Protein AF-A0A7J7NE33-F1 (afdb_monomer_lite)

Sequence (166 aa):
MFFYTMDWRGDDDSESLAGERRVERFFDLLFFDDFVDKEQNSEKLRIEARLGLLQFVVSKYDGSLPKLTSNPYSWTKVANILFIDSPVGAGFSYSETAEGNISGERQTCWQTYEFLKKWLIGHPEFLPNPIYVGGVSYGGFTVPLVVQHISDANKAGIEPFVNLKV

Structure (mmCIF, N/CA/C/O backbone):
data_AF-A0A7J7NE33-F1
#
_entry.id   AF-A0A7J7NE33-F1
#
loop_
_atom_site.group_PDB
_atom_site.id
_atom_site.type_symbol
_atom_site.label_atom_id
_atom_site.label_alt_id
_atom_site.label_comp_id
_atom_site.label_asym_id
_atom_site.label_entity_id
_atom_site.label_seq_id
_atom_site.pdbx_PDB_ins_code
_atom_site.Cartn_x
_atom_site.Cartn_y
_atom_site.Cartn_z
_atom_site.occupancy
_atom_site.B_iso_or_equiv
_atom_site.auth_seq_id
_atom_site.auth_comp_id
_atom_site.auth_asym_id
_atom_site.auth_atom_id
_atom_site.pdbx_PDB_model_num
ATOM 1 N N . MET A 1 1 ? -7.932 -1.851 -11.571 1.00 32.66 1 MET A N 1
ATOM 2 C CA . MET A 1 1 ? -6.470 -1.866 -11.366 1.00 32.66 1 MET A CA 1
ATOM 3 C C . MET A 1 1 ? -6.082 -0.430 -11.189 1.00 32.66 1 MET A C 1
ATOM 5 O O . MET A 1 1 ? -6.313 0.332 -12.119 1.00 32.66 1 MET A O 1
ATOM 9 N N . PHE A 1 2 ? -5.596 -0.086 -10.007 1.00 42.59 2 PHE A N 1
ATOM 10 C CA . PHE A 1 2 ? -5.204 1.275 -9.703 1.00 42.59 2 PHE A CA 1
ATOM 11 C C . PHE A 1 2 ? -3.699 1.307 -9.470 1.00 42.59 2 PHE A C 1
ATOM 13 O O . PHE A 1 2 ? -3.178 0.497 -8.701 1.00 42.59 2 PHE A O 1
ATOM 20 N N . PHE A 1 3 ? -3.020 2.200 -10.179 1.00 37.84 3 PHE A N 1
ATOM 21 C CA . PHE A 1 3 ? -1.617 2.513 -9.948 1.00 37.84 3 PHE A CA 1
ATOM 22 C C . PHE A 1 3 ? -1.589 3.871 -9.272 1.00 37.84 3 PHE A C 1
ATOM 24 O O . PHE A 1 3 ? -2.140 4.822 -9.827 1.00 37.84 3 PHE A O 1
ATOM 31 N N . TYR A 1 4 ? -0.987 3.940 -8.091 1.00 47.75 4 TYR A N 1
ATOM 32 C CA . TYR A 1 4 ? -0.793 5.200 -7.394 1.00 47.75 4 TYR A CA 1
ATOM 33 C C . TYR A 1 4 ? 0.694 5.464 -7.258 1.00 47.75 4 TYR A C 1
ATOM 35 O O . TYR A 1 4 ? 1.471 4.586 -6.892 1.00 47.75 4 TYR A O 1
ATOM 43 N N . THR A 1 5 ? 1.062 6.695 -7.576 1.00 39.69 5 THR A N 1
ATOM 44 C CA . THR A 1 5 ? 2.392 7.249 -7.354 1.00 39.69 5 THR A CA 1
ATOM 45 C C . THR A 1 5 ? 2.339 8.029 -6.049 1.00 39.69 5 THR A C 1
ATOM 47 O O . THR A 1 5 ? 1.485 8.909 -5.919 1.00 39.69 5 THR A O 1
ATOM 50 N N . MET A 1 6 ? 3.204 7.727 -5.082 1.00 50.97 6 MET A N 1
ATOM 51 C CA . MET A 1 6 ? 3.258 8.511 -3.847 1.00 50.97 6 MET A CA 1
ATOM 52 C C . MET A 1 6 ? 4.097 9.779 -4.064 1.00 50.97 6 MET A C 1
ATOM 54 O O . MET A 1 6 ? 5.281 9.680 -4.395 1.00 50.97 6 MET A O 1
ATOM 58 N N . ASP A 1 7 ? 3.477 10.945 -3.860 1.00 46.66 7 ASP A N 1
ATOM 59 C CA . ASP A 1 7 ? 4.155 12.199 -3.505 1.00 46.66 7 ASP A CA 1
ATOM 60 C C . ASP A 1 7 ? 4.189 12.262 -1.968 1.00 46.66 7 ASP A C 1
ATOM 62 O O . ASP A 1 7 ? 3.202 11.915 -1.324 1.00 46.66 7 ASP A O 1
ATOM 66 N N . TRP A 1 8 ? 5.338 12.595 -1.381 1.00 48.34 8 TRP A N 1
ATOM 67 C CA . TRP A 1 8 ? 5.569 12.585 0.072 1.00 48.34 8 TRP A CA 1
ATOM 68 C C . TRP A 1 8 ? 5.798 14.001 0.600 1.00 48.34 8 TRP A C 1
ATOM 70 O O . TRP A 1 8 ? 6.795 14.281 1.277 1.00 48.34 8 TRP A O 1
ATOM 80 N N . ARG A 1 9 ? 4.901 14.928 0.266 1.00 43.53 9 ARG A N 1
ATOM 81 C CA . ARG A 1 9 ? 4.908 16.276 0.825 1.00 43.53 9 ARG A CA 1
ATOM 82 C C . ARG A 1 9 ? 4.234 16.239 2.190 1.00 43.53 9 ARG A C 1
ATOM 84 O O . ARG A 1 9 ? 3.179 15.655 2.397 1.00 43.53 9 ARG A O 1
ATOM 91 N N . GLY A 1 10 ? 4.869 16.893 3.157 1.00 37.66 10 GLY A N 1
ATOM 92 C CA . GLY A 1 10 ? 4.442 16.875 4.554 1.00 37.66 10 GLY A CA 1
ATOM 93 C C . GLY A 1 10 ? 3.001 17.321 4.816 1.00 37.66 10 GLY A C 1
ATOM 94 O O . GLY A 1 10 ? 2.513 16.986 5.883 1.00 37.66 10 GLY A O 1
ATOM 95 N N . ASP A 1 11 ? 2.318 18.000 3.885 1.00 35.91 11 ASP A N 1
ATOM 96 C CA . ASP A 1 11 ? 0.952 18.506 4.098 1.00 35.91 11 ASP A CA 1
ATOM 97 C C . ASP A 1 11 ? 0.063 18.615 2.831 1.00 35.91 11 ASP A C 1
ATOM 99 O O . ASP A 1 11 ? -1.097 18.985 2.966 1.00 35.91 11 ASP A O 1
ATOM 103 N N . ASP A 1 12 ? 0.526 18.271 1.619 1.00 40.78 12 ASP A N 1
ATOM 104 C CA . ASP A 1 12 ? -0.279 18.378 0.380 1.00 40.78 12 ASP A CA 1
ATOM 105 C C . ASP A 1 12 ? 0.233 17.393 -0.694 1.00 40.78 12 ASP A C 1
ATOM 107 O O . ASP A 1 12 ? 1.202 17.688 -1.395 1.00 40.78 12 ASP A O 1
ATOM 111 N N . ASP A 1 13 ? -0.411 16.227 -0.836 1.00 48.69 13 ASP A N 1
ATOM 112 C CA . ASP A 1 13 ? -0.013 15.178 -1.791 1.00 48.69 13 ASP A CA 1
ATOM 113 C C . ASP A 1 13 ? -1.006 15.113 -2.958 1.00 48.69 13 ASP A C 1
ATOM 115 O O . ASP A 1 13 ? -2.142 14.657 -2.817 1.00 48.69 13 ASP A O 1
ATOM 119 N N . SER A 1 14 ? -0.594 15.582 -4.136 1.00 39.25 14 SER A N 1
ATOM 120 C CA . SER A 1 14 ? -1.409 15.480 -5.347 1.00 39.25 14 SER A CA 1
ATOM 121 C C . SER A 1 14 ? -1.424 14.040 -5.869 1.00 39.25 14 SER A C 1
ATOM 123 O O . SER A 1 14 ? -0.423 13.559 -6.398 1.00 39.25 14 SER A O 1
ATOM 125 N N . GLU A 1 15 ? -2.566 13.360 -5.764 1.00 47.50 15 GLU A N 1
ATOM 126 C CA . GLU A 1 15 ? -2.788 12.042 -6.365 1.00 47.50 15 GLU A CA 1
ATOM 127 C C . GLU A 1 15 ? -2.862 12.150 -7.899 1.00 47.50 15 GLU A C 1
ATOM 129 O O . GLU A 1 15 ? -3.662 12.916 -8.445 1.00 47.50 15 GLU A O 1
ATOM 134 N N . SER A 1 16 ? -2.059 11.364 -8.624 1.00 38.81 16 SER A N 1
ATOM 135 C CA . SER A 1 16 ? -2.216 11.213 -10.076 1.00 38.81 16 SER A CA 1
ATOM 136 C C . SER A 1 16 ? -2.976 9.917 -10.387 1.00 38.81 16 SER A C 1
ATOM 138 O O . SER A 1 16 ? -2.502 8.812 -10.136 1.00 38.81 16 SER A O 1
ATOM 140 N N . LEU A 1 17 ? -4.212 10.053 -10.884 1.00 38.69 17 LEU A N 1
ATOM 141 C CA . LEU A 1 17 ? -5.112 8.929 -11.161 1.00 38.69 17 LEU A CA 1
ATOM 142 C C . LEU A 1 17 ? -4.905 8.381 -12.578 1.00 38.69 17 LEU A C 1
ATOM 144 O O . LEU A 1 17 ? -5.164 9.066 -13.570 1.00 38.69 17 LEU A O 1
ATOM 148 N N . ALA A 1 18 ? -4.560 7.099 -12.687 1.00 36.88 18 ALA A N 1
ATOM 149 C CA . ALA A 1 18 ? -4.700 6.341 -13.926 1.00 36.88 18 ALA A CA 1
ATOM 150 C C . ALA A 1 18 ? -6.015 5.535 -13.915 1.00 36.88 18 ALA A C 1
ATOM 152 O O . ALA A 1 18 ? -6.052 4.403 -13.448 1.00 36.88 18 ALA A O 1
ATOM 153 N N . GLY A 1 19 ? -7.088 6.130 -14.454 1.00 37.78 19 GLY A N 1
ATOM 154 C CA . GLY A 1 19 ? -8.303 5.465 -14.960 1.00 37.78 19 GLY A CA 1
ATOM 155 C C . GLY A 1 19 ? -9.023 4.469 -14.035 1.00 37.78 19 GLY A C 1
ATOM 156 O O . GLY A 1 19 ? -8.736 3.272 -14.036 1.00 37.78 19 GLY A O 1
ATOM 157 N N . GLU A 1 20 ? -10.072 4.933 -13.361 1.00 42.75 20 GLU A N 1
ATOM 158 C CA . GLU A 1 20 ? -10.945 4.122 -12.510 1.00 42.75 20 GLU A CA 1
ATOM 159 C C . GLU A 1 20 ? -11.916 3.242 -13.323 1.00 42.75 20 GLU A C 1
ATOM 161 O O . GLU A 1 20 ? -12.624 3.703 -14.221 1.00 42.75 20 GLU A O 1
ATOM 166 N N . ARG A 1 21 ? -11.973 1.941 -13.008 1.00 40.91 21 ARG A N 1
ATOM 167 C CA . ARG A 1 21 ? -13.041 1.043 -13.471 1.00 40.91 21 ARG A CA 1
ATOM 168 C C . ARG A 1 21 ? -13.532 0.180 -12.319 1.00 40.91 21 ARG A C 1
ATOM 170 O O . ARG A 1 21 ? -12.797 -0.671 -11.825 1.00 40.91 21 ARG A O 1
ATOM 177 N N . ARG A 1 22 ? -14.797 0.393 -11.954 1.00 41.44 22 ARG A N 1
ATOM 178 C CA . ARG A 1 22 ? -15.550 -0.375 -10.961 1.00 41.44 22 ARG A CA 1
ATOM 179 C C . ARG A 1 22 ? -15.722 -1.822 -11.428 1.00 41.44 22 ARG A C 1
ATOM 181 O O . ARG A 1 22 ? -16.284 -2.064 -12.495 1.00 41.44 22 ARG A O 1
ATOM 188 N N . VAL A 1 23 ? -15.300 -2.773 -10.602 1.00 43.34 23 VAL A N 1
ATOM 189 C CA . VAL A 1 23 ? -15.762 -4.164 -10.672 1.00 43.34 23 VAL A CA 1
ATOM 190 C C . VAL A 1 23 ? -16.703 -4.350 -9.488 1.00 43.34 23 VAL A C 1
ATOM 192 O O . VAL A 1 23 ? -16.333 -4.090 -8.345 1.00 43.34 23 VAL A O 1
ATOM 195 N N . GLU A 1 24 ? -17.965 -4.686 -9.751 1.00 38.75 24 GLU A N 1
ATOM 196 C CA . GLU A 1 24 ? -18.955 -4.803 -8.684 1.00 38.75 24 GLU A CA 1
ATOM 197 C C . GLU A 1 24 ? -18.630 -6.000 -7.784 1.00 38.75 24 GLU A C 1
ATOM 199 O O . GLU A 1 24 ? -18.781 -7.149 -8.183 1.00 38.75 24 GLU A O 1
ATOM 204 N N . ARG A 1 25 ? -18.211 -5.665 -6.556 1.00 48.41 25 ARG A N 1
ATOM 205 C CA . ARG A 1 25 ? -18.055 -6.519 -5.373 1.00 48.41 25 ARG A CA 1
ATOM 206 C C . ARG A 1 25 ? -17.141 -7.721 -5.544 1.00 48.41 25 ARG A C 1
ATOM 208 O O . ARG A 1 25 ? -17.643 -8.772 -5.894 1.00 48.41 25 ARG A O 1
ATOM 215 N N . PHE A 1 26 ? -15.894 -7.589 -5.098 1.00 54.94 26 PHE A N 1
ATOM 216 C CA . PHE A 1 26 ? -15.186 -8.528 -4.214 1.00 54.94 26 PHE A CA 1
ATOM 217 C C . PHE A 1 26 ? -14.007 -7.758 -3.568 1.00 54.94 26 PHE A C 1
ATOM 219 O O . PHE A 1 26 ? -13.603 -6.734 -4.107 1.00 54.94 26 PHE A O 1
ATOM 226 N N . PHE A 1 27 ? -13.562 -8.209 -2.391 1.00 48.72 27 PHE A N 1
ATOM 227 C CA . PHE A 1 27 ? -12.517 -7.672 -1.493 1.00 48.72 27 PHE A CA 1
ATOM 228 C C . PHE A 1 27 ? -11.355 -6.873 -2.119 1.00 48.72 27 PHE A C 1
ATOM 230 O O . PHE A 1 27 ? -10.981 -7.085 -3.272 1.00 48.72 27 PHE A O 1
ATOM 237 N N . ASP A 1 28 ? -10.721 -6.014 -1.317 1.00 72.00 28 ASP A N 1
ATOM 238 C CA . ASP A 1 28 ? -9.592 -5.196 -1.761 1.00 72.00 28 ASP A CA 1
ATOM 239 C C . ASP A 1 28 ? -8.260 -5.828 -1.334 1.00 72.00 28 ASP A C 1
ATOM 241 O O . ASP A 1 28 ? -8.107 -6.289 -0.200 1.00 72.00 28 ASP A O 1
ATOM 245 N N . LEU A 1 29 ? -7.292 -5.868 -2.251 1.00 64.94 29 LEU A N 1
ATOM 246 C CA . LEU A 1 29 ? -5.941 -6.365 -2.005 1.00 64.94 29 LEU A CA 1
ATOM 247 C C . LEU A 1 29 ? -4.925 -5.232 -2.159 1.00 64.94 29 LEU A C 1
ATOM 249 O O . LEU A 1 29 ? -4.787 -4.651 -3.237 1.00 64.94 29 LEU A O 1
ATOM 253 N N . LEU A 1 30 ? -4.177 -4.975 -1.090 1.00 65.00 30 LEU A N 1
ATOM 254 C CA . LEU A 1 30 ? -2.977 -4.152 -1.102 1.00 65.00 30 LEU A CA 1
ATOM 255 C C . LEU A 1 30 ? -1.786 -5.022 -1.499 1.00 65.00 30 LEU A C 1
ATOM 257 O O . LEU A 1 30 ? -1.545 -6.035 -0.839 1.00 65.00 30 LEU A O 1
ATOM 261 N N . PHE A 1 31 ? -1.061 -4.657 -2.557 1.00 65.44 31 PHE A N 1
ATOM 262 C CA . PHE A 1 31 ? 0.083 -5.437 -3.028 1.00 65.44 31 PHE A CA 1
ATOM 263 C C . PHE A 1 31 ? 1.367 -4.608 -3.079 1.00 65.44 31 PHE A C 1
ATOM 265 O O . PHE A 1 31 ? 1.394 -3.540 -3.694 1.00 65.44 31 PHE A O 1
ATOM 272 N N . PHE A 1 32 ? 2.425 -5.149 -2.470 1.00 63.78 32 PHE A N 1
ATOM 273 C CA . PHE A 1 32 ? 3.783 -4.606 -2.513 1.00 63.78 32 PHE A CA 1
ATOM 274 C C . PHE A 1 32 ? 4.654 -5.403 -3.472 1.00 63.78 32 PHE A C 1
ATOM 276 O O . PHE A 1 32 ? 4.798 -6.620 -3.311 1.00 63.78 32 PHE A O 1
ATOM 283 N N . ASP A 1 33 ? 5.278 -4.700 -4.411 1.00 56.47 33 ASP A N 1
ATOM 284 C CA . ASP A 1 33 ? 6.445 -5.201 -5.121 1.00 56.47 33 ASP A CA 1
ATOM 285 C C . ASP A 1 33 ? 7.571 -4.187 -4.960 1.00 56.47 33 ASP A C 1
ATOM 287 O O . ASP A 1 33 ? 7.422 -3.021 -5.316 1.00 56.47 33 ASP A O 1
ATOM 291 N N . ASP A 1 34 ? 8.680 -4.632 -4.381 1.00 52.34 34 ASP A N 1
ATOM 292 C CA . ASP A 1 34 ? 9.883 -3.821 -4.284 1.00 52.34 34 ASP A CA 1
ATOM 293 C C . ASP A 1 34 ? 10.781 -4.261 -5.444 1.00 52.34 34 ASP A C 1
ATOM 295 O O . ASP A 1 34 ? 11.267 -5.401 -5.483 1.00 52.34 34 ASP A O 1
ATOM 299 N N . PHE A 1 35 ? 10.942 -3.383 -6.438 1.00 42.78 35 PHE A N 1
ATOM 300 C CA . PHE A 1 35 ? 11.740 -3.639 -7.638 1.00 42.78 35 PHE A CA 1
ATOM 301 C C . PHE A 1 35 ? 13.233 -3.642 -7.283 1.00 42.78 35 PHE A C 1
ATOM 303 O O . PHE A 1 35 ? 13.991 -2.724 -7.586 1.00 42.78 35 PHE A O 1
ATOM 310 N N . VAL A 1 36 ? 13.695 -4.725 -6.672 1.00 39.53 36 VAL A N 1
ATOM 311 C CA . VAL A 1 36 ? 15.105 -5.098 -6.689 1.00 39.53 36 VAL A CA 1
ATOM 312 C C . VAL A 1 36 ? 15.173 -6.525 -7.183 1.00 39.53 36 VAL A C 1
ATOM 314 O O . VAL A 1 36 ? 15.094 -7.469 -6.399 1.00 39.53 36 VAL A O 1
ATOM 317 N N . ASP A 1 37 ? 15.319 -6.692 -8.500 1.00 39.56 37 ASP A N 1
ATOM 318 C CA . ASP A 1 37 ? 15.666 -7.998 -9.041 1.00 39.56 37 ASP A CA 1
ATOM 319 C C . ASP A 1 37 ? 16.918 -7.971 -9.915 1.00 39.56 37 ASP A C 1
ATOM 321 O O . ASP A 1 37 ? 16.985 -7.326 -10.963 1.00 39.56 37 ASP A O 1
ATOM 325 N N . LYS A 1 38 ? 17.923 -8.713 -9.440 1.00 36.66 38 LYS A N 1
ATOM 326 C CA . LYS A 1 38 ? 19.076 -9.179 -10.214 1.00 36.66 38 LYS A CA 1
ATOM 327 C C . LYS A 1 38 ? 18.867 -10.618 -10.717 1.00 36.66 38 LYS A C 1
ATOM 329 O O . LYS A 1 38 ? 19.738 -11.124 -11.419 1.00 36.66 38 LYS A O 1
ATOM 334 N N . GLU A 1 39 ? 17.746 -11.273 -10.407 1.00 45.91 39 GLU A N 1
ATOM 335 C CA . GLU A 1 39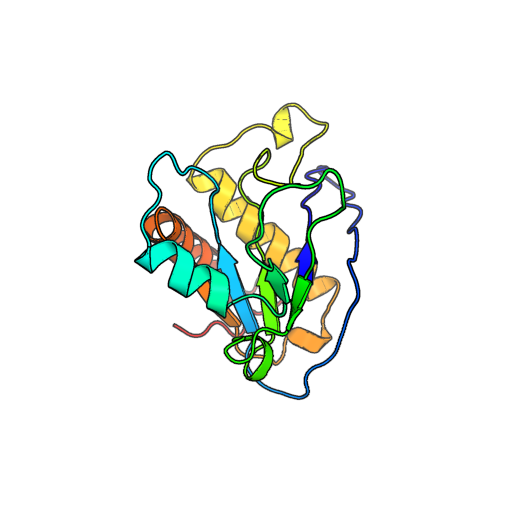 ? 17.457 -12.663 -10.764 1.00 45.91 39 GLU A CA 1
ATOM 336 C C . GLU A 1 39 ? 16.115 -12.834 -11.495 1.00 45.91 39 GLU A C 1
ATOM 338 O O . GLU A 1 39 ? 15.023 -12.728 -10.952 1.00 45.91 39 GLU A O 1
ATOM 343 N N . GLN A 1 40 ? 16.191 -13.214 -12.770 1.00 48.81 40 GLN A N 1
ATOM 344 C CA . GLN A 1 40 ? 15.024 -13.614 -13.558 1.00 48.81 40 GLN A CA 1
ATOM 345 C C . GLN A 1 40 ? 14.508 -14.998 -13.122 1.00 48.81 40 GLN A C 1
ATOM 347 O O . GLN A 1 40 ? 14.820 -16.011 -13.750 1.00 48.81 40 GLN A O 1
ATOM 352 N N . ASN A 1 41 ? 13.699 -15.065 -12.062 1.00 53.59 41 ASN A N 1
ATOM 353 C CA . ASN A 1 41 ? 13.008 -16.299 -11.679 1.00 53.59 41 ASN A CA 1
ATOM 354 C C . ASN A 1 41 ? 11.627 -16.417 -12.359 1.00 53.59 41 ASN A C 1
ATOM 356 O O . ASN A 1 41 ? 10.735 -15.590 -12.170 1.00 53.59 41 ASN A O 1
ATOM 360 N N . SER A 1 42 ? 11.429 -17.492 -13.129 1.00 51.12 42 SER A N 1
ATOM 361 C CA . SER A 1 42 ? 10.208 -17.751 -13.910 1.00 51.12 42 SER A CA 1
ATOM 362 C C . SER A 1 42 ? 8.917 -17.914 -13.091 1.00 51.12 42 SER A C 1
ATOM 364 O O . SER A 1 42 ? 7.842 -17.615 -13.607 1.00 51.12 42 SER A O 1
ATOM 366 N N . GLU A 1 43 ? 8.989 -18.353 -11.830 1.00 57.03 43 GLU A N 1
ATOM 367 C CA . GLU A 1 43 ? 7.802 -18.482 -10.963 1.00 57.03 43 GLU A CA 1
ATOM 368 C C . GLU A 1 43 ? 7.360 -17.132 -10.380 1.00 57.03 43 GLU A C 1
ATOM 370 O O . GLU A 1 43 ? 6.164 -16.853 -10.304 1.00 57.03 43 GLU A O 1
ATOM 375 N N . LYS A 1 44 ? 8.313 -16.249 -10.058 1.00 54.81 44 LYS A N 1
ATOM 376 C CA . LYS A 1 44 ? 8.029 -14.878 -9.606 1.00 54.81 44 LYS A CA 1
ATOM 377 C C . LYS A 1 44 ? 7.309 -14.085 -10.707 1.00 54.81 44 LYS A C 1
ATOM 379 O O . LYS A 1 44 ? 6.203 -13.587 -10.494 1.00 54.81 44 LYS A O 1
ATOM 384 N N . LEU A 1 45 ? 7.833 -14.168 -11.934 1.00 55.34 45 LEU A N 1
ATOM 385 C CA . LEU A 1 45 ? 7.211 -13.605 -13.139 1.00 55.34 45 LEU A CA 1
ATOM 386 C C . LEU A 1 45 ? 5.788 -14.144 -13.393 1.00 55.34 45 LEU A C 1
ATOM 388 O O . LEU A 1 45 ? 4.941 -13.437 -13.937 1.00 55.34 45 LEU A O 1
ATOM 392 N N . ARG A 1 46 ? 5.494 -15.395 -13.007 1.00 54.34 46 ARG A N 1
ATOM 393 C CA . ARG A 1 46 ? 4.163 -16.009 -13.173 1.00 54.34 46 ARG A CA 1
ATOM 394 C C . ARG A 1 46 ? 3.121 -15.476 -12.195 1.00 54.34 46 ARG A C 1
ATOM 396 O O . ARG A 1 46 ? 1.944 -15.464 -12.556 1.00 54.34 46 ARG A O 1
ATOM 403 N N . ILE A 1 47 ? 3.518 -15.088 -10.986 1.00 58.81 47 ILE A N 1
ATOM 404 C CA . ILE A 1 47 ? 2.611 -14.521 -9.978 1.00 58.81 47 ILE A CA 1
ATOM 405 C C . ILE A 1 47 ? 2.289 -13.071 -10.343 1.00 58.81 47 ILE A C 1
ATOM 407 O O . ILE A 1 47 ? 1.116 -12.723 -10.457 1.00 58.81 47 ILE A O 1
ATOM 411 N N . GLU A 1 48 ? 3.307 -12.265 -10.642 1.00 59.56 48 GLU A N 1
ATOM 412 C CA . GLU A 1 48 ? 3.156 -10.862 -11.058 1.00 59.56 48 GLU A CA 1
ATOM 413 C C . GLU A 1 48 ? 2.297 -10.734 -12.322 1.00 59.56 48 GLU A C 1
ATOM 415 O O . GLU A 1 48 ? 1.345 -9.949 -12.370 1.00 59.56 48 GLU A O 1
ATOM 420 N N . ALA A 1 49 ? 2.530 -11.607 -13.310 1.00 58.59 49 ALA A N 1
ATOM 421 C CA . ALA A 1 49 ? 1.733 -11.654 -14.531 1.00 58.59 49 ALA A CA 1
ATOM 422 C C . ALA A 1 49 ? 0.255 -12.011 -14.298 1.00 58.59 49 ALA A C 1
ATOM 424 O O . ALA A 1 49 ? -0.549 -11.824 -15.206 1.00 58.59 49 ALA A O 1
ATOM 425 N N . ARG A 1 50 ? -0.144 -12.528 -13.125 1.00 65.88 50 ARG A N 1
ATOM 426 C CA . ARG A 1 50 ? -1.546 -12.855 -12.790 1.00 65.88 50 ARG A CA 1
ATOM 427 C C . ARG A 1 50 ? -2.259 -11.757 -12.004 1.00 65.88 50 ARG A C 1
ATOM 429 O O . ARG A 1 50 ? -3.485 -11.783 -11.925 1.00 65.88 50 ARG A O 1
ATOM 436 N N . LEU A 1 51 ? -1.538 -10.782 -11.458 1.00 72.19 51 LEU A N 1
ATOM 437 C CA . LEU A 1 51 ? -2.144 -9.706 -10.670 1.00 72.19 51 LEU A CA 1
ATOM 438 C C . LEU A 1 51 ? -2.737 -8.620 -11.577 1.00 72.19 51 LEU A C 1
ATOM 440 O O . LEU A 1 51 ? -3.880 -8.201 -11.394 1.00 72.19 51 LEU A O 1
ATOM 444 N N . GLY A 1 52 ? -1.993 -8.210 -12.607 1.00 72.94 52 GLY A N 1
ATOM 445 C CA . GLY A 1 52 ? -2.393 -7.134 -13.514 1.00 72.94 52 GLY A CA 1
ATOM 446 C C . GLY A 1 52 ? -3.508 -7.502 -14.500 1.00 72.94 52 GLY A C 1
ATOM 447 O O . GLY A 1 52 ? -3.703 -8.668 -14.856 1.00 72.94 52 GLY A O 1
ATOM 448 N N . LEU A 1 53 ? -4.252 -6.490 -14.962 1.00 77.81 53 LEU A N 1
ATOM 449 C CA . LEU A 1 53 ? -5.295 -6.629 -15.995 1.00 77.81 53 LEU A CA 1
ATOM 450 C C . LEU A 1 53 ? -4.705 -6.872 -17.395 1.00 77.81 53 LEU A C 1
ATOM 452 O O . LEU A 1 53 ? -5.329 -7.522 -18.239 1.00 77.81 53 LEU A O 1
ATOM 456 N N . LEU A 1 54 ? -3.517 -6.322 -17.643 1.00 82.69 54 LEU A N 1
ATOM 457 C CA . LEU A 1 54 ? -2.823 -6.356 -18.925 1.00 82.69 54 LEU A CA 1
ATOM 458 C C . LEU A 1 54 ? -1.488 -7.086 -18.780 1.00 82.69 54 LEU A C 1
ATOM 460 O O . LEU A 1 54 ? -0.842 -7.002 -17.741 1.00 82.69 54 LEU A O 1
ATOM 464 N N . GLN A 1 55 ? -1.077 -7.768 -19.845 1.00 83.12 55 GLN A N 1
ATOM 465 C CA . GLN A 1 55 ? 0.244 -8.375 -19.979 1.00 83.12 55 GLN A CA 1
ATOM 466 C C . GLN A 1 55 ? 0.929 -7.862 -21.247 1.00 83.12 55 GLN A C 1
ATOM 468 O O . GLN A 1 55 ? 0.267 -7.582 -22.255 1.00 83.12 55 GLN A O 1
ATOM 473 N N . PHE A 1 56 ? 2.256 -7.773 -21.209 1.00 82.56 56 PHE A N 1
ATOM 474 C CA . PHE A 1 56 ? 3.049 -7.466 -22.392 1.00 82.56 56 PHE A CA 1
ATOM 475 C C . PHE A 1 56 ? 3.015 -8.630 -23.380 1.00 82.56 56 PHE A C 1
ATOM 477 O O . PHE A 1 56 ? 3.143 -9.799 -23.012 1.00 82.56 56 PHE A O 1
ATOM 484 N N . VAL A 1 57 ? 2.879 -8.303 -24.660 1.00 84.12 57 VAL A N 1
ATOM 485 C CA . VAL A 1 57 ? 3.126 -9.257 -25.736 1.00 84.12 57 VAL A CA 1
ATOM 486 C C . VAL A 1 57 ? 4.637 -9.366 -25.908 1.00 84.12 57 VAL A C 1
ATOM 488 O O . VAL A 1 57 ? 5.288 -8.416 -26.339 1.00 84.12 57 VAL A O 1
ATOM 491 N N . VAL A 1 58 ? 5.199 -10.524 -25.558 1.00 81.31 58 VAL A N 1
ATOM 492 C CA . VAL A 1 58 ? 6.635 -10.781 -25.713 1.00 81.31 58 VAL A CA 1
ATOM 493 C C . VAL A 1 58 ? 6.945 -10.973 -27.196 1.00 81.31 58 VAL A C 1
ATOM 495 O O . VAL A 1 58 ? 6.648 -12.011 -27.786 1.00 81.31 58 VAL A O 1
ATOM 498 N N . SER A 1 59 ? 7.541 -9.953 -27.805 1.00 82.88 59 SER A N 1
ATOM 499 C CA . SER A 1 59 ? 8.022 -9.971 -29.185 1.00 82.88 59 SER A CA 1
ATOM 500 C C . SER A 1 59 ? 9.389 -9.303 -29.283 1.00 82.88 59 SER A C 1
ATOM 502 O O . SER A 1 59 ? 9.782 -8.527 -28.413 1.00 82.88 59 SER A O 1
ATOM 504 N N . LYS A 1 60 ? 10.130 -9.592 -30.358 1.00 86.88 60 LYS A N 1
ATOM 505 C CA . LYS A 1 60 ? 11.404 -8.918 -30.631 1.00 86.88 60 LYS A CA 1
ATOM 506 C C . LYS A 1 60 ? 11.169 -7.408 -30.759 1.00 86.88 60 LYS A C 1
ATOM 508 O O . LYS A 1 60 ? 10.232 -7.003 -31.440 1.00 86.88 60 LYS A O 1
ATOM 513 N N . TYR A 1 61 ? 12.020 -6.606 -30.119 1.00 85.88 61 TYR A N 1
ATOM 514 C CA . TYR A 1 61 ? 11.940 -5.149 -30.199 1.00 85.88 61 TYR A CA 1
ATOM 515 C C . TYR A 1 61 ? 12.179 -4.677 -31.638 1.00 85.88 61 TYR A C 1
ATOM 517 O O . TYR A 1 61 ? 13.211 -4.990 -32.235 1.00 85.88 61 TYR A O 1
ATOM 525 N N . ASP A 1 62 ? 11.210 -3.949 -32.183 1.00 89.56 62 ASP A N 1
ATOM 526 C CA . ASP A 1 62 ? 11.183 -3.445 -33.559 1.00 89.56 62 ASP A CA 1
ATOM 527 C C . ASP A 1 62 ? 11.202 -1.906 -33.630 1.00 89.56 62 ASP A C 1
ATOM 529 O O . ASP A 1 62 ? 11.023 -1.333 -34.701 1.00 89.56 62 ASP A O 1
ATOM 533 N N . GLY A 1 63 ? 11.437 -1.232 -32.498 1.00 88.88 63 GLY A N 1
ATOM 534 C CA . GLY A 1 63 ? 11.386 0.228 -32.389 1.00 88.88 63 GLY A CA 1
ATOM 535 C C . GLY A 1 63 ? 9.986 0.794 -32.137 1.00 88.88 63 GLY A C 1
ATOM 536 O O . GLY A 1 63 ? 9.853 2.004 -31.967 1.00 88.88 63 GLY A O 1
ATOM 537 N N . SER A 1 64 ? 8.947 -0.048 -32.099 1.00 90.38 64 SER A N 1
ATOM 538 C CA . SER A 1 64 ? 7.588 0.366 -31.743 1.00 90.38 64 SER A CA 1
ATOM 539 C C . SER A 1 64 ? 7.318 0.265 -30.237 1.00 90.38 64 SER A C 1
ATOM 541 O O . SER A 1 64 ? 8.086 -0.330 -29.475 1.00 90.38 64 SER A O 1
ATOM 543 N N . LEU A 1 65 ? 6.214 0.877 -29.796 1.00 89.50 65 LEU A N 1
ATOM 544 C CA . LEU A 1 65 ? 5.762 0.769 -28.410 1.00 89.50 65 LEU A CA 1
ATOM 545 C C . LEU A 1 65 ? 5.383 -0.685 -28.070 1.00 89.50 65 LEU A C 1
ATOM 547 O O . LEU A 1 65 ? 4.799 -1.378 -28.910 1.00 89.50 65 LEU A O 1
ATOM 551 N N . PRO A 1 66 ? 5.636 -1.139 -26.828 1.00 87.75 66 PRO A N 1
ATOM 552 C CA . PRO A 1 66 ? 5.210 -2.457 -26.379 1.00 87.75 66 PR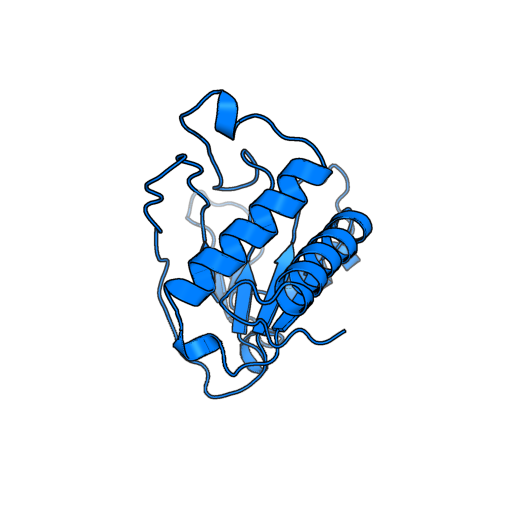O A CA 1
ATOM 553 C C . PRO A 1 66 ? 3.703 -2.658 -26.563 1.00 87.75 66 PRO A C 1
ATOM 555 O O . PRO A 1 66 ? 2.892 -1.802 -26.208 1.00 87.75 66 PRO A O 1
ATOM 558 N N . LYS A 1 67 ? 3.317 -3.820 -27.093 1.00 88.12 67 LYS A N 1
ATOM 559 C CA . LYS A 1 67 ? 1.905 -4.194 -27.226 1.00 88.12 67 LYS A CA 1
ATOM 560 C C . LYS A 1 67 ? 1.403 -4.809 -25.926 1.00 88.12 67 LYS A C 1
ATOM 562 O O . LYS A 1 67 ? 2.082 -5.639 -25.323 1.00 88.12 67 LYS A O 1
ATOM 567 N N . LEU A 1 68 ? 0.187 -4.438 -25.538 1.00 87.38 68 LEU A N 1
ATOM 568 C CA . LEU A 1 68 ? -0.507 -4.972 -24.369 1.00 87.38 68 LEU A CA 1
ATOM 569 C C . LEU A 1 68 ? -1.685 -5.840 -24.811 1.00 87.38 68 LEU A C 1
ATOM 571 O O . LEU A 1 68 ? -2.382 -5.515 -25.772 1.00 87.38 68 LEU A O 1
ATOM 575 N N . THR A 1 69 ? -1.928 -6.928 -24.089 1.00 88.38 69 THR A N 1
ATOM 576 C CA . THR A 1 69 ? -3.120 -7.766 -24.257 1.00 88.38 69 THR A CA 1
ATOM 577 C C . THR A 1 69 ? -3.781 -8.031 -22.910 1.00 88.38 69 THR A C 1
ATOM 579 O O . THR A 1 69 ? -3.138 -7.949 -21.865 1.00 88.38 69 THR A O 1
ATOM 582 N N . SER A 1 70 ? -5.075 -8.353 -22.926 1.00 85.56 70 SER A N 1
ATOM 583 C CA . SER A 1 70 ? -5.810 -8.723 -21.714 1.00 85.56 70 SER A CA 1
ATOM 584 C C . SER A 1 70 ? -5.241 -9.997 -21.091 1.00 85.56 70 SER A C 1
ATOM 586 O O . SER A 1 70 ? -4.922 -10.957 -21.797 1.00 85.56 70 SER A O 1
ATOM 588 N N . ASN A 1 71 ? -5.143 -9.998 -19.763 1.00 84.38 71 ASN A N 1
ATOM 589 C CA . ASN A 1 71 ? -4.763 -11.155 -18.972 1.00 84.38 71 ASN A CA 1
ATOM 590 C C . ASN A 1 71 ? -6.005 -11.982 -18.567 1.00 84.38 71 ASN A C 1
ATOM 592 O O . ASN A 1 71 ? -6.786 -11.553 -17.708 1.00 84.38 71 ASN A O 1
ATOM 596 N N . PRO A 1 72 ? -6.201 -13.195 -19.120 1.00 84.81 72 PRO A N 1
ATOM 597 C CA . PRO A 1 72 ? -7.353 -14.027 -18.785 1.00 84.81 72 PRO A CA 1
ATOM 598 C C . PRO A 1 72 ? -7.318 -14.577 -17.350 1.00 84.81 72 PRO A C 1
ATOM 600 O O . PRO A 1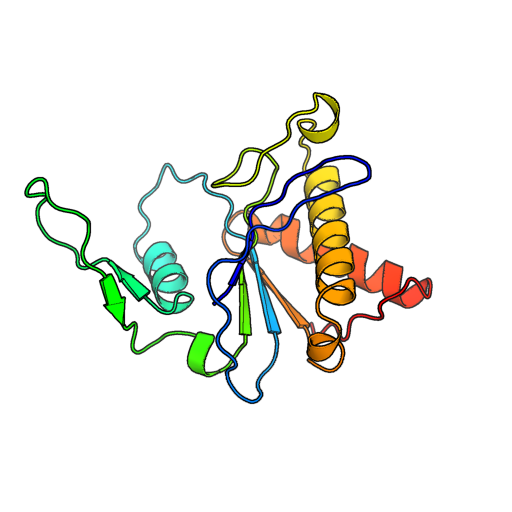 72 ? -8.361 -15.011 -16.864 1.00 84.81 72 PRO A O 1
ATOM 603 N N . TYR A 1 73 ? -6.182 -14.523 -16.655 1.00 82.56 73 TYR A N 1
ATOM 604 C CA . TYR A 1 73 ? -6.025 -15.009 -15.280 1.00 82.56 73 TYR A CA 1
ATOM 605 C C . TYR A 1 73 ? -5.893 -13.874 -14.255 1.00 82.56 73 TYR A C 1
ATOM 607 O O . TYR A 1 73 ? -5.427 -14.112 -13.144 1.00 82.56 73 TYR A O 1
ATOM 615 N N . SER A 1 74 ? -6.301 -12.654 -14.625 1.00 82.56 74 SER A N 1
ATOM 616 C CA . SER A 1 74 ? -6.171 -11.480 -13.764 1.00 82.56 74 SER A CA 1
ATOM 617 C C . SER A 1 74 ? -6.978 -11.604 -12.472 1.00 82.56 74 SER A C 1
ATOM 619 O O . SER A 1 74 ? -8.185 -11.859 -12.508 1.00 82.56 74 SER A O 1
ATOM 621 N N . TRP A 1 75 ? -6.335 -11.322 -11.342 1.00 79.62 75 TRP A N 1
ATOM 622 C CA . TRP A 1 75 ? -6.987 -11.224 -10.033 1.00 79.62 75 TRP A CA 1
ATOM 623 C C . TRP A 1 75 ? -7.975 -10.057 -9.946 1.00 79.62 75 TRP A C 1
ATOM 625 O O . TRP A 1 75 ? -8.914 -10.111 -9.159 1.00 79.62 75 TRP A O 1
ATOM 635 N N . THR A 1 76 ? -7.863 -9.065 -10.836 1.00 80.88 76 THR A N 1
ATOM 636 C CA . THR A 1 76 ? -8.847 -7.972 -10.940 1.00 80.88 76 THR A CA 1
ATOM 637 C C . THR A 1 76 ? -10.258 -8.441 -11.323 1.00 80.88 76 THR A C 1
ATOM 639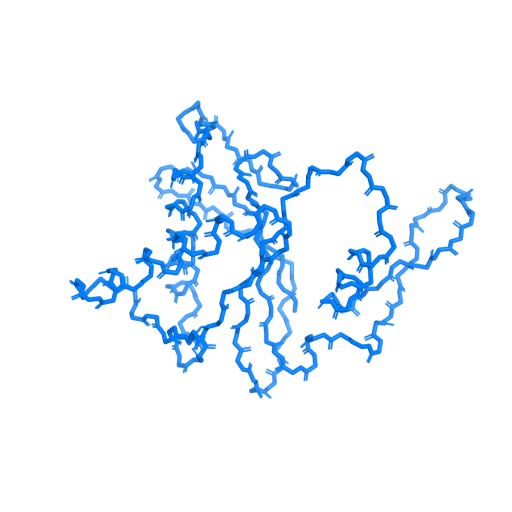 O O . THR A 1 76 ? -11.209 -7.672 -11.243 1.00 80.88 76 THR A O 1
ATOM 642 N N . LYS A 1 77 ? -10.421 -9.711 -11.726 1.00 80.19 77 LYS A N 1
ATOM 643 C CA . LYS A 1 77 ? -11.732 -10.343 -11.940 1.00 80.19 77 LYS A CA 1
ATOM 644 C C . LYS A 1 77 ? -12.480 -10.656 -10.643 1.00 80.19 77 LYS A C 1
ATOM 646 O O . LYS A 1 77 ? -13.686 -10.873 -10.695 1.00 80.19 77 LYS A O 1
ATOM 651 N N . VAL A 1 78 ? -11.766 -10.754 -9.522 1.00 81.69 78 VAL A N 1
ATOM 652 C CA . VAL A 1 78 ? -12.294 -11.225 -8.231 1.00 81.69 78 VAL A CA 1
ATOM 653 C C . VAL A 1 78 ? -11.887 -10.335 -7.058 1.00 81.69 78 VAL A C 1
ATOM 655 O O . VAL A 1 78 ? -12.141 -10.709 -5.923 1.00 81.69 78 VAL A O 1
ATOM 658 N N . ALA A 1 79 ? -11.232 -9.203 -7.309 1.00 81.69 79 ALA A N 1
ATOM 659 C CA . ALA A 1 79 ? -10.779 -8.262 -6.290 1.00 81.69 79 ALA A CA 1
ATOM 660 C C . ALA A 1 79 ? -10.518 -6.890 -6.917 1.00 81.69 79 ALA A C 1
ATOM 662 O O . ALA A 1 79 ? -10.125 -6.813 -8.088 1.00 81.69 79 ALA A O 1
ATOM 663 N N . ASN A 1 80 ? -10.632 -5.817 -6.135 1.00 83.69 80 ASN A N 1
ATOM 664 C CA . ASN A 1 80 ? -9.921 -4.588 -6.486 1.00 83.69 80 ASN A CA 1
ATOM 665 C C . ASN A 1 80 ? -8.489 -4.693 -5.959 1.00 83.69 80 ASN A C 1
ATOM 667 O O . ASN A 1 80 ? -8.251 -5.214 -4.873 1.00 83.69 80 ASN A O 1
ATOM 671 N N . ILE A 1 81 ? -7.521 -4.232 -6.748 1.00 83.19 81 ILE A N 1
ATOM 672 C CA . ILE A 1 81 ? -6.103 -4.327 -6.389 1.00 83.19 81 ILE A CA 1
ATOM 673 C C . ILE A 1 81 ? -5.496 -2.935 -6.431 1.00 83.19 81 ILE A C 1
ATOM 675 O O . ILE A 1 81 ? -5.600 -2.248 -7.460 1.00 83.19 81 ILE A O 1
ATOM 679 N N . LEU A 1 82 ? -4.870 -2.573 -5.313 1.00 84.88 82 LEU A N 1
ATOM 680 C CA . LEU A 1 82 ? -4.131 -1.342 -5.093 1.00 84.88 82 LEU A CA 1
ATOM 681 C C . LEU A 1 82 ? -2.628 -1.652 -5.128 1.00 84.88 82 LEU A C 1
ATOM 683 O O . LEU A 1 82 ? -2.124 -2.373 -4.263 1.00 84.88 82 LEU A O 1
ATOM 687 N N . PHE A 1 83 ? -1.934 -1.139 -6.149 1.00 82.56 83 PHE A N 1
ATOM 688 C CA . PHE A 1 83 ? -0.491 -1.333 -6.319 1.00 82.56 83 PHE A CA 1
ATOM 689 C C . PHE A 1 83 ? 0.310 -0.197 -5.670 1.00 82.56 83 PHE A C 1
ATOM 691 O O . PHE A 1 83 ? 0.155 0.972 -6.022 1.00 82.56 83 PHE A O 1
ATOM 698 N N . ILE A 1 84 ? 1.109 -0.628 -4.695 1.00 80.19 84 ILE A N 1
ATOM 699 C CA . ILE A 1 84 ? 2.092 0.031 -3.829 1.00 80.19 84 ILE A CA 1
ATOM 700 C C . ILE A 1 84 ? 3.512 0.260 -4.365 1.00 80.19 84 ILE A C 1
ATOM 702 O O . ILE A 1 84 ? 4.357 -0.546 -3.986 1.00 80.19 84 ILE A O 1
ATOM 706 N N . ASP A 1 85 ? 3.836 1.301 -5.141 1.00 79.19 85 ASP A N 1
ATOM 707 C CA . ASP A 1 85 ? 5.253 1.639 -5.398 1.00 79.19 85 ASP A CA 1
ATOM 708 C C . ASP A 1 85 ? 5.893 2.213 -4.116 1.00 79.19 85 ASP A C 1
ATOM 710 O O . ASP A 1 85 ? 5.654 3.361 -3.741 1.00 79.19 85 ASP A O 1
ATOM 714 N N . SER A 1 86 ? 6.682 1.407 -3.405 1.00 77.44 86 SER A N 1
ATOM 715 C CA . SER A 1 86 ? 7.281 1.749 -2.106 1.00 77.44 86 SER A CA 1
ATOM 716 C C . SER A 1 86 ? 8.610 1.006 -1.936 1.00 77.44 86 SER A C 1
ATOM 718 O O . SER A 1 86 ? 8.656 -0.162 -2.319 1.00 77.44 86 SER A O 1
ATOM 720 N N . PRO A 1 87 ? 9.667 1.620 -1.356 1.00 79.50 87 PRO A N 1
ATOM 721 C CA . PRO A 1 87 ? 9.725 2.941 -0.710 1.00 79.50 87 PRO A CA 1
ATOM 722 C C . PRO A 1 87 ? 9.771 4.128 -1.686 1.00 79.50 87 PRO A C 1
ATOM 724 O O . PRO A 1 87 ? 9.734 3.972 -2.902 1.00 79.50 87 PRO A O 1
ATOM 727 N N . VAL A 1 88 ? 9.898 5.343 -1.143 1.00 75.88 88 VAL A N 1
ATOM 728 C CA . VAL A 1 88 ? 10.226 6.548 -1.921 1.00 75.88 88 VAL A CA 1
ATOM 729 C C . VAL A 1 88 ? 11.459 6.286 -2.793 1.00 75.88 88 VAL A C 1
ATOM 731 O O . VAL A 1 88 ? 12.493 5.848 -2.287 1.00 75.88 88 VAL A O 1
ATOM 734 N N . GLY A 1 89 ? 11.353 6.549 -4.095 1.00 76.12 89 GLY A N 1
ATOM 735 C CA . GLY A 1 89 ? 12.380 6.246 -5.093 1.00 76.12 89 GLY A CA 1
ATOM 736 C C . GLY A 1 89 ? 12.171 4.923 -5.841 1.00 76.12 89 GLY A C 1
ATOM 737 O O . GLY A 1 89 ? 12.865 4.691 -6.832 1.00 76.12 89 GLY A O 1
ATOM 738 N N . ALA A 1 90 ? 11.233 4.068 -5.415 1.00 77.19 90 ALA A N 1
ATOM 739 C CA . ALA A 1 90 ? 10.840 2.868 -6.151 1.00 77.19 90 ALA A CA 1
ATOM 740 C C . ALA A 1 90 ? 9.798 3.201 -7.230 1.00 77.19 90 ALA A C 1
ATOM 742 O O . ALA A 1 90 ? 8.815 3.893 -6.966 1.00 77.19 90 ALA A O 1
ATOM 743 N N . GLY A 1 91 ? 10.004 2.684 -8.446 1.00 76.44 91 GLY A N 1
ATOM 744 C CA . GLY A 1 91 ? 9.064 2.842 -9.558 1.00 76.44 91 GLY A CA 1
ATOM 745 C C . GLY A 1 91 ? 8.786 4.310 -9.887 1.00 76.44 91 GLY A C 1
ATOM 746 O O . GLY A 1 91 ? 9.682 5.036 -10.322 1.00 76.44 91 GLY A O 1
ATOM 747 N N . PHE A 1 92 ? 7.538 4.729 -9.693 1.00 77.62 92 PHE A N 1
ATOM 748 C CA . PHE A 1 92 ? 7.085 6.103 -9.905 1.00 77.62 92 PHE A CA 1
ATOM 749 C C . PHE A 1 92 ? 6.980 6.942 -8.621 1.00 77.62 92 PHE A C 1
ATOM 751 O O . PHE A 1 92 ? 6.630 8.119 -8.705 1.00 77.62 92 PHE A O 1
ATOM 758 N N . SER A 1 93 ? 7.260 6.378 -7.445 1.00 74.12 93 SER A N 1
ATOM 759 C CA . SER A 1 93 ? 7.199 7.105 -6.173 1.00 74.12 93 SER A CA 1
ATOM 760 C C . SER A 1 93 ? 8.437 7.979 -5.971 1.00 74.12 93 SER A C 1
ATOM 762 O O . SER A 1 93 ? 9.567 7.506 -6.098 1.00 74.12 93 SER A O 1
ATOM 764 N N . TYR A 1 94 ? 8.252 9.253 -5.612 1.00 77.81 94 TYR A N 1
ATOM 765 C CA . TYR A 1 94 ? 9.348 10.210 -5.416 1.00 77.81 94 TYR A CA 1
ATOM 766 C C . TYR A 1 94 ? 9.056 11.198 -4.279 1.00 77.81 94 TYR A C 1
ATOM 768 O O . TYR A 1 94 ? 7.920 11.365 -3.851 1.00 77.81 94 TYR A O 1
ATOM 776 N N . SER A 1 95 ? 10.101 11.853 -3.773 1.00 75.75 95 SER A N 1
ATOM 777 C CA . SER A 1 95 ? 9.978 12.977 -2.843 1.00 75.75 95 SER A CA 1
ATOM 778 C C . SER A 1 95 ? 10.804 14.148 -3.349 1.00 75.75 95 SER A C 1
ATOM 780 O O . SER A 1 95 ? 11.971 13.994 -3.715 1.00 75.75 95 SER A O 1
ATOM 782 N N . GLU A 1 96 ? 10.212 15.337 -3.316 1.00 78.44 96 GLU A N 1
ATOM 783 C CA . GLU A 1 96 ? 10.914 16.591 -3.601 1.00 78.44 96 GLU A CA 1
ATOM 784 C C . GLU A 1 96 ? 11.689 17.126 -2.388 1.00 78.44 96 GLU A C 1
ATOM 786 O O . GLU A 1 96 ? 12.550 17.992 -2.532 1.00 78.44 96 GLU A O 1
ATOM 791 N N . THR A 1 97 ? 11.402 16.608 -1.190 1.00 76.50 97 THR A N 1
ATOM 792 C CA . THR A 1 97 ? 12.052 17.018 0.062 1.00 76.50 97 THR A CA 1
ATOM 793 C C . THR A 1 97 ? 13.133 16.025 0.476 1.00 76.50 97 THR A C 1
ATOM 795 O O . THR A 1 97 ? 13.055 14.826 0.178 1.00 76.50 97 THR A O 1
ATOM 798 N N . ALA A 1 98 ? 14.159 16.513 1.174 1.00 76.06 98 ALA A N 1
ATOM 799 C CA . ALA A 1 98 ? 15.213 15.656 1.709 1.00 76.06 98 ALA A CA 1
ATOM 800 C C . ALA A 1 98 ? 14.661 14.729 2.802 1.00 76.06 98 ALA A C 1
ATOM 802 O O . ALA A 1 98 ? 15.041 13.564 2.870 1.00 76.06 98 ALA A O 1
ATOM 803 N N . GLU A 1 99 ? 13.719 15.228 3.600 1.00 71.69 99 GLU A N 1
ATOM 804 C CA . GLU A 1 99 ? 13.058 14.518 4.690 1.00 71.69 99 GLU A CA 1
ATOM 805 C C . GLU A 1 99 ? 12.192 13.366 4.170 1.00 71.69 99 GLU A C 1
ATOM 807 O O . GLU A 1 99 ? 12.278 12.253 4.686 1.00 71.69 99 GLU A O 1
ATOM 812 N N . GLY A 1 100 ? 11.409 13.594 3.110 1.00 68.56 100 GLY A N 1
ATOM 813 C CA . GLY A 1 100 ? 10.606 12.548 2.473 1.00 68.56 100 GLY A CA 1
ATOM 814 C C . GLY A 1 100 ? 11.444 11.497 1.735 1.00 68.56 100 GLY A C 1
ATOM 815 O O . GLY A 1 100 ? 10.990 10.372 1.561 1.00 68.56 100 GLY A O 1
ATOM 816 N N . ASN A 1 101 ? 12.690 11.817 1.365 1.00 69.88 101 ASN A N 1
ATOM 817 C CA . ASN A 1 101 ? 13.637 10.857 0.781 1.00 69.88 101 ASN A CA 1
ATOM 818 C C . ASN A 1 101 ? 14.342 9.973 1.828 1.00 69.88 101 ASN A C 1
ATOM 820 O O . ASN A 1 101 ? 15.100 9.072 1.458 1.00 69.88 101 ASN A O 1
ATOM 824 N N . ILE A 1 102 ? 14.114 10.198 3.128 1.00 67.12 102 ILE A N 1
ATOM 825 C CA . ILE A 1 102 ? 14.648 9.328 4.178 1.00 67.12 102 ILE A CA 1
ATOM 826 C C . ILE A 1 102 ? 13.898 7.995 4.125 1.00 67.12 102 ILE A C 1
ATOM 828 O O . ILE A 1 102 ? 12.755 7.880 4.564 1.00 67.12 102 ILE A O 1
ATOM 832 N N . SER A 1 103 ? 14.570 6.973 3.604 1.00 68.00 103 SER A N 1
ATOM 833 C CA . SER A 1 103 ? 14.046 5.615 3.508 1.00 68.00 103 SER A CA 1
ATOM 834 C C . SER A 1 103 ? 14.700 4.702 4.543 1.00 68.00 103 SER A C 1
ATOM 836 O O . SER A 1 103 ? 15.914 4.685 4.746 1.00 68.00 103 SER A O 1
ATOM 838 N N . GLY A 1 104 ? 13.864 3.932 5.230 1.00 79.56 104 GLY A N 1
ATOM 839 C CA . GLY A 1 104 ? 14.275 2.883 6.150 1.00 79.56 104 GLY A CA 1
ATOM 840 C C . GLY A 1 104 ? 13.104 1.943 6.378 1.00 79.56 104 GLY A C 1
ATOM 841 O O . GLY A 1 104 ? 11.968 2.392 6.431 1.00 79.56 104 GLY A O 1
ATOM 842 N N . GLU A 1 105 ? 13.376 0.653 6.546 1.00 80.50 105 GLU A N 1
ATOM 843 C CA . GLU A 1 105 ? 12.387 -0.428 6.673 1.00 80.50 105 GLU A CA 1
ATOM 844 C C . GLU A 1 105 ? 11.109 -0.055 7.454 1.00 80.50 105 GLU A C 1
ATOM 846 O O . GLU A 1 105 ? 9.993 -0.161 6.942 1.00 80.50 105 GLU A O 1
ATOM 851 N N . ARG A 1 106 ? 11.260 0.433 8.693 1.00 85.62 106 ARG A N 1
ATOM 852 C CA . ARG A 1 106 ? 10.124 0.850 9.536 1.00 85.62 106 ARG A CA 1
ATOM 853 C C . ARG A 1 106 ? 9.432 2.105 9.020 1.00 85.62 106 ARG A C 1
ATOM 855 O O . ARG A 1 106 ? 8.208 2.174 9.056 1.00 85.62 106 ARG A O 1
ATOM 862 N N . GLN A 1 107 ? 10.213 3.079 8.559 1.00 83.50 107 GLN A N 1
ATOM 863 C CA . GLN A 1 107 ? 9.692 4.330 8.018 1.00 83.50 107 GLN A CA 1
ATOM 864 C C . GLN A 1 107 ? 8.836 4.053 6.783 1.00 83.50 107 GLN A C 1
ATOM 866 O O . GLN A 1 107 ? 7.721 4.547 6.706 1.00 83.50 107 GLN A O 1
ATOM 871 N N . THR A 1 108 ? 9.311 3.192 5.885 1.00 83.31 108 THR A N 1
ATOM 872 C CA . THR A 1 108 ? 8.608 2.747 4.680 1.00 83.31 108 THR A CA 1
ATOM 873 C C . THR A 1 108 ? 7.292 2.044 5.006 1.00 83.31 108 THR A C 1
ATOM 875 O O . THR A 1 108 ? 6.268 2.332 4.387 1.00 83.31 108 THR A O 1
ATOM 878 N N . CYS A 1 109 ? 7.276 1.153 6.003 1.00 87.88 109 CYS A N 1
ATOM 879 C CA . CYS A 1 109 ? 6.044 0.477 6.424 1.00 87.88 109 CYS A CA 1
ATOM 880 C C . CYS A 1 109 ? 5.031 1.456 7.038 1.00 87.88 109 CYS A C 1
ATOM 882 O O . CYS A 1 109 ? 3.840 1.380 6.739 1.00 87.88 109 CYS A O 1
ATOM 884 N N . TRP A 1 110 ? 5.502 2.399 7.857 1.00 87.94 110 TRP A N 1
ATOM 885 C CA . TRP A 1 110 ? 4.667 3.457 8.429 1.00 87.94 110 TRP A CA 1
ATOM 886 C C . TRP A 1 110 ? 4.073 4.364 7.347 1.00 87.94 110 TRP A C 1
ATOM 888 O O . TRP A 1 110 ? 2.867 4.580 7.300 1.00 87.94 110 TRP A O 1
ATOM 898 N N . GLN A 1 111 ? 4.923 4.839 6.441 1.00 84.69 111 GLN A N 1
ATOM 899 C CA . GLN A 1 111 ? 4.569 5.627 5.266 1.00 84.69 111 GLN A CA 1
ATOM 900 C C . GLN A 1 111 ? 3.488 4.932 4.433 1.00 84.69 111 GLN A C 1
ATOM 902 O O . GLN A 1 111 ? 2.464 5.521 4.100 1.00 84.69 111 GLN A O 1
ATOM 907 N N . THR A 1 112 ? 3.670 3.645 4.162 1.00 86.25 112 THR A N 1
ATOM 908 C CA . THR A 1 112 ? 2.703 2.827 3.429 1.00 86.25 112 THR A CA 1
ATOM 909 C C . THR A 1 112 ? 1.335 2.765 4.120 1.00 86.25 112 THR A C 1
ATOM 911 O O . THR A 1 112 ? 0.300 2.873 3.462 1.00 86.25 112 THR A O 1
ATOM 914 N N . TYR A 1 113 ? 1.315 2.611 5.447 1.00 90.75 113 TYR A N 1
ATOM 915 C CA . TYR A 1 113 ? 0.083 2.6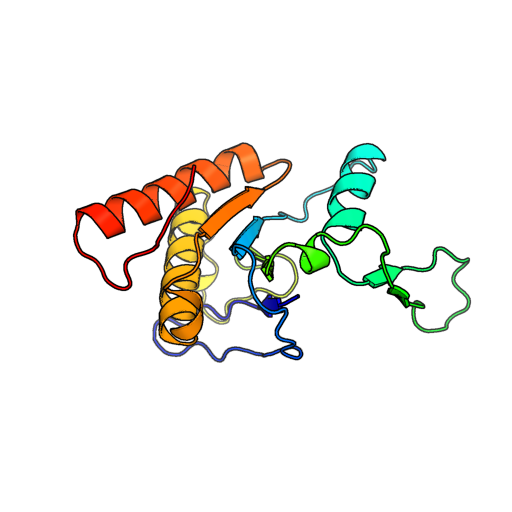82 6.234 1.00 90.75 113 TYR A CA 1
ATOM 916 C C . TYR A 1 113 ? -0.566 4.075 6.152 1.00 90.75 113 TYR A C 1
ATOM 918 O O . TYR A 1 113 ? -1.770 4.173 5.921 1.00 90.75 113 TYR A O 1
ATOM 926 N N . GLU A 1 114 ? 0.220 5.146 6.285 1.00 89.06 114 GLU A N 1
ATOM 927 C CA . GLU A 1 114 ? -0.271 6.525 6.171 1.00 89.06 114 GLU A CA 1
ATOM 928 C C . GLU A 1 114 ? -0.891 6.801 4.798 1.00 89.06 114 GLU A C 1
ATOM 930 O O . GLU A 1 114 ? -1.949 7.426 4.718 1.00 89.06 114 GLU A O 1
ATOM 935 N N . PHE A 1 115 ? -0.291 6.278 3.727 1.00 87.62 115 PHE A N 1
ATOM 936 C CA . PHE A 1 115 ? -0.879 6.336 2.394 1.00 87.62 115 PHE A CA 1
ATOM 937 C C . PHE A 1 115 ? -2.219 5.605 2.332 1.00 87.62 115 PHE A C 1
ATOM 939 O O . PHE A 1 115 ? -3.196 6.198 1.892 1.00 87.62 115 PHE A O 1
ATOM 946 N N . LEU A 1 116 ? -2.305 4.354 2.804 1.00 90.31 116 LEU A N 1
ATOM 947 C CA . LEU A 1 116 ? -3.570 3.605 2.794 1.00 90.31 116 LEU A CA 1
ATOM 948 C C . LEU A 1 116 ? -4.671 4.363 3.550 1.00 90.31 116 LEU A C 1
ATOM 950 O O . LEU A 1 116 ? -5.811 4.432 3.095 1.00 90.31 116 LEU A O 1
ATOM 954 N N . LYS A 1 117 ? -4.321 4.954 4.695 1.00 91.06 117 LYS A N 1
ATOM 955 C CA . LYS A 1 117 ? -5.226 5.773 5.503 1.00 91.06 117 LYS A CA 1
ATOM 956 C C . LYS A 1 117 ? -5.747 6.976 4.708 1.00 91.06 117 LYS A C 1
ATOM 958 O O . LYS A 1 117 ? -6.956 7.176 4.643 1.00 91.06 117 LYS A O 1
ATOM 963 N N . LYS A 1 118 ? -4.852 7.751 4.082 1.00 89.06 118 LYS A N 1
ATOM 964 C CA . LYS A 1 118 ? -5.206 8.901 3.227 1.00 89.06 118 LYS A CA 1
ATOM 965 C C . LYS A 1 118 ? -6.058 8.474 2.027 1.00 89.06 118 LYS A C 1
ATOM 967 O O . LYS A 1 118 ? -7.092 9.083 1.772 1.00 89.06 118 LYS A O 1
ATOM 972 N N . TRP A 1 119 ? -5.684 7.380 1.369 1.00 88.44 119 TRP A N 1
ATOM 973 C CA . TRP A 1 119 ? -6.405 6.810 0.233 1.00 88.44 119 TRP A CA 1
ATOM 974 C C . TRP A 1 119 ? -7.850 6.447 0.597 1.00 88.44 119 TRP A C 1
ATOM 976 O O . TRP A 1 119 ? -8.779 6.799 -0.118 1.00 88.44 119 TRP A O 1
ATOM 986 N N . LEU A 1 120 ? -8.070 5.816 1.756 1.00 90.75 120 LEU A N 1
ATOM 987 C CA . LEU A 1 120 ? -9.415 5.482 2.242 1.00 90.75 120 LEU A CA 1
ATOM 988 C C . LEU A 1 120 ? -10.237 6.711 2.662 1.00 90.75 120 LEU A C 1
ATOM 990 O O . LEU A 1 120 ? -11.465 6.661 2.621 1.00 90.75 120 LEU A O 1
ATOM 994 N N . ILE A 1 121 ? -9.585 7.809 3.058 1.00 91.31 121 ILE A N 1
ATOM 995 C CA . ILE A 1 121 ? -10.254 9.098 3.293 1.00 91.31 121 ILE A CA 1
ATOM 996 C C . ILE A 1 121 ? -10.710 9.713 1.962 1.00 91.31 121 ILE A C 1
ATOM 998 O O . ILE A 1 121 ? -11.823 10.234 1.890 1.00 91.31 121 ILE A O 1
ATOM 1002 N N . GLY A 1 122 ? -9.873 9.644 0.921 1.00 88.88 122 GLY A N 1
ATOM 1003 C CA . GLY A 1 122 ? -10.202 10.106 -0.433 1.00 88.88 122 GLY A CA 1
ATOM 1004 C C . GLY A 1 122 ? -11.227 9.223 -1.154 1.00 88.88 122 GLY A C 1
ATOM 1005 O O . GLY A 1 122 ? -12.002 9.723 -1.969 1.00 88.88 122 GLY A O 1
ATOM 1006 N N . HIS A 1 123 ? -11.277 7.935 -0.802 1.00 87.31 123 HIS A N 1
ATOM 1007 C CA . HIS A 1 123 ? -12.129 6.918 -1.419 1.00 87.31 123 HIS A CA 1
ATOM 1008 C C . HIS A 1 123 ? -12.977 6.158 -0.379 1.00 87.31 123 HIS A C 1
ATOM 1010 O O . HIS A 1 123 ? -12.837 4.939 -0.195 1.00 87.31 123 HIS A O 1
ATOM 1016 N N . PRO A 1 124 ? -13.880 6.860 0.335 1.00 90.69 124 PRO A N 1
ATOM 1017 C CA . PRO A 1 124 ? -14.660 6.285 1.430 1.00 90.69 124 PRO A CA 1
ATOM 1018 C C . PRO A 1 124 ? -15.590 5.141 0.991 1.00 90.69 124 PRO A C 1
ATOM 1020 O O . PRO A 1 124 ? -16.020 4.335 1.816 1.00 90.69 124 PRO A O 1
ATOM 1023 N N . GLU A 1 125 ? -15.899 5.025 -0.300 1.00 88.69 125 GLU A N 1
ATOM 1024 C CA . GLU A 1 125 ? -16.679 3.932 -0.881 1.00 88.69 125 GLU A CA 1
ATOM 1025 C C . GLU A 1 125 ? -16.024 2.549 -0.736 1.00 88.69 125 GLU A C 1
ATOM 1027 O O . GLU A 1 125 ? -16.734 1.543 -0.816 1.00 88.69 125 GLU A O 1
ATOM 1032 N N . PHE A 1 126 ? -14.713 2.484 -0.478 1.00 88.31 126 PHE A N 1
ATOM 1033 C CA . PHE A 1 126 ? -13.990 1.233 -0.234 1.00 88.31 126 PHE A CA 1
ATOM 1034 C C . PHE A 1 126 ? -13.934 0.839 1.249 1.00 88.31 126 PHE A C 1
ATOM 1036 O O . PHE A 1 126 ? -13.651 -0.315 1.557 1.00 88.31 126 PHE A O 1
ATOM 1043 N N . LEU A 1 127 ? -14.290 1.728 2.186 1.00 90.19 127 LEU A N 1
ATOM 1044 C CA . LEU A 1 127 ? -14.289 1.434 3.631 1.00 90.19 127 LEU A CA 1
ATOM 1045 C C . LEU A 1 127 ? -15.080 0.176 4.042 1.00 90.19 127 LEU A C 1
ATOM 1047 O O . LEU A 1 127 ? -14.629 -0.543 4.939 1.00 90.19 127 LEU A O 1
ATOM 1051 N N . PRO A 1 128 ? -16.243 -0.144 3.434 1.00 91.06 128 PRO A N 1
ATOM 1052 C CA . PRO A 1 128 ? -16.982 -1.354 3.789 1.00 91.06 128 PRO A CA 1
ATOM 1053 C C . PRO A 1 128 ? -16.284 -2.651 3.352 1.00 91.06 128 PRO A C 1
ATOM 1055 O O . PRO A 1 128 ? -16.607 -3.728 3.869 1.00 91.06 128 PRO A O 1
ATOM 1058 N N . ASN A 1 129 ? -15.367 -2.581 2.385 1.00 89.81 129 ASN A N 1
ATOM 1059 C CA . ASN A 1 129 ? -14.746 -3.763 1.811 1.00 89.81 129 ASN A CA 1
ATOM 1060 C C . ASN A 1 129 ? -13.732 -4.373 2.786 1.00 89.81 129 ASN A C 1
ATOM 1062 O O . ASN A 1 129 ? -13.010 -3.656 3.478 1.00 89.81 129 ASN A O 1
ATOM 1066 N N . PRO A 1 130 ? -13.641 -5.711 2.859 1.00 91.94 130 PRO A N 1
ATOM 1067 C CA . PRO A 1 130 ? -12.531 -6.346 3.550 1.00 91.94 130 PRO A CA 1
ATOM 1068 C C . PRO A 1 130 ? -11.219 -6.054 2.806 1.00 91.94 130 PRO A C 1
ATOM 1070 O O . PRO A 1 130 ? -11.152 -6.246 1.590 1.00 91.94 130 PRO A O 1
ATOM 1073 N N . ILE A 1 131 ? -10.192 -5.638 3.551 1.00 91.12 131 ILE A N 1
ATOM 1074 C CA . ILE A 1 131 ? -8.847 -5.367 3.029 1.00 91.12 131 ILE A CA 1
ATOM 1075 C C . ILE A 1 131 ? -7.913 -6.515 3.401 1.00 91.12 131 ILE A C 1
ATOM 1077 O O . ILE A 1 131 ? -7.793 -6.877 4.574 1.00 91.12 131 ILE A O 1
ATOM 1081 N N . TYR A 1 132 ? -7.222 -7.043 2.397 1.00 90.38 132 TYR A N 1
ATOM 1082 C CA . TYR A 1 132 ? -6.136 -8.005 2.527 1.00 90.38 132 TYR A CA 1
ATOM 1083 C C . TYR A 1 132 ? -4.820 -7.325 2.165 1.00 90.38 132 TYR A C 1
ATOM 1085 O O . TYR A 1 132 ? -4.766 -6.512 1.243 1.00 90.38 132 TYR A O 1
ATOM 1093 N N . VAL A 1 133 ? -3.747 -7.672 2.869 1.00 90.06 133 VAL A N 1
ATOM 1094 C CA . VAL A 1 133 ? -2.410 -7.135 2.603 1.00 90.06 133 VAL A CA 1
ATOM 1095 C C . VAL A 1 133 ? -1.513 -8.276 2.147 1.00 90.06 133 VAL A C 1
ATOM 1097 O O . VAL A 1 133 ? -1.348 -9.266 2.858 1.00 90.06 133 VAL A O 1
ATOM 1100 N N . GLY A 1 134 ? -0.963 -8.148 0.945 1.00 86.19 134 GLY A N 1
ATOM 1101 C CA . GLY A 1 134 ? -0.108 -9.142 0.318 1.00 86.19 134 GLY A CA 1
ATOM 1102 C C . GLY A 1 134 ? 1.178 -8.530 -0.220 1.00 86.19 134 GLY A C 1
ATOM 1103 O O . GLY A 1 134 ? 1.288 -7.331 -0.460 1.00 86.19 134 GLY A O 1
ATOM 1104 N N . GLY A 1 135 ? 2.172 -9.380 -0.424 1.00 81.94 135 GLY A N 1
ATOM 1105 C CA . GLY A 1 135 ? 3.449 -8.990 -0.998 1.00 81.94 135 GLY A CA 1
ATOM 1106 C C . GLY A 1 135 ? 4.265 -10.222 -1.349 1.00 81.94 135 GLY A C 1
ATOM 1107 O O . GLY A 1 135 ? 4.028 -11.311 -0.821 1.00 81.94 135 GLY A O 1
ATOM 1108 N N . VAL A 1 136 ? 5.218 -10.049 -2.257 1.00 73.88 136 VAL A N 1
ATOM 1109 C CA . VAL A 1 136 ? 6.177 -11.087 -2.656 1.00 73.88 136 VAL A CA 1
ATOM 1110 C C . VAL A 1 136 ? 7.595 -10.658 -2.289 1.00 73.88 136 VAL A C 1
ATOM 1112 O O . VAL A 1 136 ? 7.856 -9.482 -2.050 1.00 73.88 136 VAL A O 1
ATOM 1115 N N . SER A 1 137 ? 8.532 -11.609 -2.226 1.00 73.56 137 SER A N 1
ATOM 1116 C CA . SER A 1 137 ? 9.941 -11.332 -1.901 1.00 73.56 137 SER A CA 1
ATOM 1117 C C . SER A 1 137 ? 10.096 -10.608 -0.547 1.00 73.56 137 SER A C 1
ATOM 1119 O O . SER A 1 137 ? 9.666 -11.132 0.485 1.00 73.56 137 SER A O 1
ATOM 1121 N N . TYR A 1 138 ? 10.661 -9.397 -0.544 1.00 69.56 138 TYR A N 1
ATOM 1122 C CA . TYR A 1 138 ? 10.826 -8.535 0.628 1.00 69.56 138 TYR A CA 1
ATOM 1123 C C . TYR A 1 138 ? 9.487 -8.134 1.281 1.00 69.56 138 TYR A C 1
ATOM 1125 O O . TYR A 1 138 ? 9.444 -7.761 2.454 1.00 69.56 138 TYR A O 1
ATOM 1133 N N . GLY A 1 139 ? 8.374 -8.359 0.571 1.00 70.94 139 GLY A N 1
ATOM 1134 C CA . GLY A 1 139 ? 7.014 -8.366 1.104 1.00 70.94 139 GLY A CA 1
ATOM 1135 C C . GLY A 1 139 ? 6.843 -9.199 2.380 1.00 70.94 139 GLY A C 1
ATOM 1136 O O . GLY A 1 139 ? 6.033 -8.847 3.231 1.00 70.94 139 GLY A O 1
ATOM 1137 N N . GLY A 1 140 ? 7.644 -10.253 2.581 1.00 78.56 140 GLY A N 1
ATOM 1138 C CA . GLY A 1 140 ? 7.628 -11.036 3.824 1.00 78.56 140 GLY A CA 1
ATOM 1139 C C . GLY A 1 140 ? 7.989 -10.234 5.083 1.00 78.56 140 GLY A C 1
ATOM 1140 O O . GLY A 1 140 ? 7.591 -10.617 6.180 1.00 78.56 140 GLY A O 1
ATOM 1141 N N . PHE A 1 141 ? 8.704 -9.117 4.935 1.00 83.00 141 PHE A N 1
ATOM 1142 C CA . PHE A 1 141 ? 9.019 -8.195 6.023 1.00 83.00 141 PHE A CA 1
ATOM 1143 C C . PHE A 1 141 ? 8.018 -7.034 6.103 1.00 83.00 141 PHE A C 1
ATOM 1145 O O . PHE A 1 141 ? 7.561 -6.683 7.191 1.00 83.00 141 PHE A O 1
ATOM 1152 N N . THR A 1 142 ? 7.648 -6.446 4.963 1.00 83.94 142 THR A N 1
ATOM 1153 C CA . THR A 1 142 ? 6.800 -5.243 4.937 1.00 83.94 142 THR A CA 1
ATOM 1154 C C . THR A 1 142 ? 5.341 -5.545 5.272 1.00 83.94 142 THR A C 1
ATOM 1156 O O . THR A 1 142 ? 4.737 -4.827 6.067 1.00 83.94 142 THR A O 1
ATOM 1159 N N . VAL A 1 143 ? 4.785 -6.644 4.748 1.00 88.94 143 VAL A N 1
ATOM 1160 C CA . VAL A 1 143 ? 3.394 -7.063 4.990 1.00 88.94 143 VAL A CA 1
ATOM 1161 C C . VAL A 1 143 ? 3.065 -7.152 6.484 1.00 88.94 143 VAL A C 1
ATOM 1163 O O . VAL A 1 143 ? 2.120 -6.480 6.900 1.00 88.94 143 VAL A O 1
ATOM 1166 N N . PRO A 1 144 ? 3.801 -7.908 7.327 1.00 91.44 144 PRO A N 1
ATOM 1167 C CA . PRO A 1 144 ? 3.452 -8.011 8.742 1.00 91.44 144 PRO A CA 1
ATOM 1168 C C . PRO A 1 144 ? 3.551 -6.670 9.482 1.00 91.44 144 PRO A C 1
ATOM 1170 O O . PRO A 1 144 ? 2.733 -6.417 10.363 1.00 91.44 144 PRO A O 1
ATOM 1173 N N . LEU A 1 145 ? 4.491 -5.788 9.123 1.00 92.00 145 LEU A N 1
ATOM 1174 C CA . LEU A 1 145 ? 4.606 -4.466 9.749 1.00 92.00 145 LEU A CA 1
ATOM 1175 C C . LEU A 1 145 ? 3.462 -3.529 9.354 1.00 92.00 145 LEU A C 1
ATOM 1177 O O . LEU A 1 145 ? 2.905 -2.851 10.215 1.00 92.00 145 LEU A O 1
ATOM 1181 N N . VAL A 1 146 ? 3.065 -3.516 8.082 1.00 91.94 146 VAL A N 1
ATOM 1182 C CA . VAL A 1 146 ? 1.913 -2.727 7.619 1.00 91.94 146 VAL A CA 1
ATOM 1183 C C . VAL A 1 146 ? 0.623 -3.228 8.275 1.00 91.94 146 VAL A C 1
ATOM 1185 O O . VAL A 1 146 ? -0.148 -2.434 8.810 1.00 91.94 146 VAL A O 1
ATOM 1188 N N . VAL A 1 147 ? 0.415 -4.548 8.318 1.00 94.56 147 VAL A N 1
ATOM 1189 C CA . VAL A 1 147 ? -0.718 -5.186 9.015 1.00 94.56 147 VAL A CA 1
ATOM 1190 C C . VAL A 1 147 ? -0.734 -4.810 10.500 1.00 94.56 147 VAL A C 1
ATOM 1192 O O . VAL A 1 147 ? -1.796 -4.496 11.041 1.00 94.56 147 VAL A O 1
ATOM 1195 N N . GLN A 1 148 ? 0.432 -4.791 11.153 1.00 95.38 148 GLN A N 1
ATOM 1196 C CA . GLN A 1 148 ? 0.567 -4.372 12.548 1.00 95.38 148 GLN A CA 1
ATOM 1197 C C . GLN A 1 148 ? 0.148 -2.908 12.739 1.00 95.38 148 GLN A C 1
ATOM 1199 O O . GLN A 1 148 ? -0.660 -2.631 13.625 1.00 95.38 148 GLN A O 1
ATOM 1204 N N . HIS A 1 149 ? 0.625 -1.991 11.890 1.00 95.50 149 HIS A N 1
ATOM 1205 C CA . HIS A 1 149 ? 0.241 -0.577 11.946 1.00 95.50 149 HIS A CA 1
ATOM 1206 C C . HIS A 1 149 ? -1.271 -0.379 11.796 1.00 95.50 149 HIS A C 1
ATOM 1208 O O . HIS A 1 149 ? -1.869 0.335 12.600 1.00 95.50 149 HIS A O 1
ATOM 1214 N N . ILE A 1 150 ? -1.905 -1.069 10.841 1.00 95.62 150 ILE A N 1
ATOM 1215 C CA . ILE A 1 150 ? -3.363 -1.027 10.652 1.00 95.62 150 ILE A CA 1
ATOM 1216 C C . ILE A 1 150 ? -4.089 -1.556 11.898 1.00 95.62 150 ILE A C 1
ATOM 1218 O O . ILE A 1 150 ? -5.021 -0.929 12.401 1.00 95.62 150 ILE A O 1
ATOM 1222 N N . SER A 1 151 ? -3.660 -2.707 12.423 1.00 96.75 151 SER A N 1
ATOM 1223 C CA . SER A 1 151 ? -4.247 -3.310 13.625 1.00 96.75 151 SER A CA 1
ATOM 1224 C C . SER A 1 151 ? -4.157 -2.374 14.835 1.00 96.75 151 SER A C 1
ATOM 1226 O O . SER A 1 151 ? -5.125 -2.237 15.584 1.00 96.75 151 SER A O 1
ATOM 1228 N N . ASP A 1 152 ? -3.005 -1.743 15.050 1.00 97.56 152 ASP A N 1
ATOM 1229 C CA . ASP A 1 152 ? -2.791 -0.865 16.199 1.00 97.56 152 ASP A CA 1
ATOM 1230 C C . ASP A 1 152 ? -3.570 0.444 16.071 1.00 97.56 152 ASP A C 1
ATOM 1232 O O . ASP A 1 152 ? -4.170 0.885 17.051 1.00 97.56 152 ASP A O 1
ATOM 1236 N N . ALA A 1 153 ? -3.661 1.004 14.863 1.00 96.75 153 ALA A N 1
ATOM 1237 C CA . ALA A 1 153 ? -4.510 2.154 14.571 1.00 96.75 153 ALA A CA 1
ATOM 1238 C C . ALA A 1 153 ? -5.993 1.861 14.844 1.00 96.75 153 ALA A C 1
ATOM 1240 O O . ALA A 1 153 ? -6.648 2.613 15.568 1.00 96.75 153 ALA A O 1
ATOM 1241 N N . ASN A 1 154 ? -6.492 0.715 14.367 1.00 97.12 154 ASN A N 1
ATOM 1242 C CA . ASN A 1 154 ? -7.858 0.264 14.631 1.00 97.12 154 ASN A CA 1
ATOM 1243 C C . ASN A 1 154 ? -8.134 0.115 16.139 1.00 97.12 154 ASN A C 1
ATOM 1245 O O . ASN A 1 154 ? -9.186 0.532 16.618 1.00 97.12 154 ASN A O 1
ATOM 1249 N N . LYS A 1 155 ? -7.198 -0.461 16.910 1.00 97.44 155 LYS A N 1
ATOM 1250 C CA . LYS A 1 155 ? -7.328 -0.594 18.378 1.00 97.44 155 LYS A CA 1
ATOM 1251 C C . LYS A 1 155 ? -7.300 0.753 19.095 1.00 97.44 155 LYS A C 1
ATOM 1253 O O . LYS A 1 155 ? -7.964 0.907 20.116 1.00 97.44 155 LYS A O 1
ATOM 1258 N N . ALA A 1 156 ? -6.521 1.702 18.582 1.00 97.62 156 ALA A N 1
ATOM 1259 C CA . ALA A 1 156 ? -6.422 3.054 19.115 1.00 97.62 156 ALA A CA 1
ATOM 1260 C C . ALA A 1 156 ? -7.614 3.950 18.723 1.00 97.62 156 ALA A C 1
ATOM 1262 O O . ALA A 1 156 ? -7.699 5.074 19.211 1.00 97.62 156 ALA A O 1
ATOM 1263 N N . GLY A 1 157 ? -8.530 3.472 17.871 1.00 96.62 157 GLY A N 1
ATOM 1264 C CA . GLY A 1 157 ? -9.667 4.257 17.383 1.00 96.62 157 GLY A CA 1
ATOM 1265 C C . GLY A 1 157 ? -9.263 5.362 16.405 1.00 96.62 157 GLY A C 1
ATOM 1266 O O . GLY A 1 157 ? -9.932 6.390 16.334 1.00 96.62 157 GLY A O 1
ATOM 1267 N N . ILE A 1 158 ? -8.146 5.183 15.694 1.00 96.19 158 ILE A N 1
ATOM 1268 C CA . ILE A 1 158 ? -7.709 6.104 14.643 1.00 96.19 158 ILE A CA 1
ATOM 1269 C C . ILE A 1 158 ? -8.546 5.832 13.391 1.00 96.19 158 ILE A C 1
ATOM 1271 O O . ILE A 1 158 ? -8.607 4.699 12.920 1.00 96.19 158 ILE A O 1
ATOM 1275 N N . GLU A 1 159 ? -9.173 6.876 12.853 1.00 93.69 159 GLU A N 1
ATOM 1276 C CA . GLU A 1 159 ? -9.994 6.789 11.644 1.00 93.69 159 GLU A CA 1
ATOM 1277 C C . GLU A 1 159 ? -9.154 6.952 10.352 1.00 93.69 159 GLU A C 1
ATOM 1279 O O . GLU A 1 159 ? -8.146 7.671 10.357 1.00 93.69 159 GLU A O 1
ATOM 1284 N N . PRO A 1 160 ? -9.582 6.338 9.230 1.00 94.38 160 PRO A N 1
ATOM 1285 C CA . PRO A 1 160 ? -10.759 5.486 9.133 1.00 94.38 160 PRO A CA 1
ATOM 1286 C C . PRO A 1 160 ? -10.501 4.062 9.647 1.00 94.38 160 PRO A C 1
ATOM 1288 O O . PRO A 1 160 ? -9.425 3.502 9.433 1.00 94.38 160 PRO A O 1
ATOM 1291 N N . PHE A 1 161 ? -11.510 3.448 10.270 1.00 95.50 161 PHE A N 1
ATOM 1292 C CA . PHE A 1 161 ? -11.441 2.029 10.621 1.00 95.50 161 PHE A CA 1
ATOM 1293 C C . PHE A 1 161 ? -11.257 1.157 9.370 1.00 95.50 161 PHE A C 1
ATOM 1295 O O . PHE A 1 161 ? -12.089 1.153 8.461 1.00 95.50 161 PHE A O 1
ATOM 1302 N N . VAL A 1 162 ? -10.196 0.351 9.355 1.00 93.56 162 VAL A N 1
ATOM 1303 C CA . VAL A 1 162 ? -9.891 -0.556 8.244 1.00 93.56 162 VAL A CA 1
ATOM 1304 C C . VAL A 1 162 ? -10.436 -1.951 8.542 1.00 93.56 162 VAL A C 1
ATOM 1306 O O . VAL A 1 162 ? -10.031 -2.581 9.520 1.00 93.56 162 VAL A O 1
ATOM 1309 N N . ASN A 1 163 ? -11.297 -2.496 7.675 1.00 93.56 163 ASN A N 1
ATOM 1310 C CA . ASN A 1 163 ? -11.813 -3.870 7.779 1.00 93.56 163 ASN A CA 1
ATOM 1311 C C . ASN A 1 163 ? -10.756 -4.915 7.360 1.00 93.56 163 ASN A C 1
ATOM 1313 O O . ASN A 1 163 ? -10.926 -5.671 6.403 1.00 93.56 163 ASN A O 1
ATOM 1317 N N . LEU A 1 164 ? -9.641 -4.940 8.087 1.00 93.88 164 LEU A N 1
ATOM 1318 C CA . LEU A 1 164 ? -8.502 -5.818 7.855 1.00 93.88 164 LEU A CA 1
ATOM 1319 C C . LEU A 1 164 ? -8.891 -7.294 8.041 1.00 93.88 164 LEU A C 1
ATOM 1321 O O . LEU A 1 164 ? -9.492 -7.671 9.054 1.00 93.88 164 LEU A O 1
ATOM 1325 N N . LYS A 1 165 ? -8.518 -8.134 7.072 1.00 91.75 165 LYS A N 1
ATOM 1326 C CA . LYS A 1 165 ? -8.602 -9.597 7.136 1.00 91.75 165 LYS A CA 1
ATOM 1327 C C . LYS A 1 165 ? -7.201 -10.195 7.025 1.00 91.75 165 LYS A C 1
ATOM 1329 O O . LYS A 1 165 ? -6.414 -9.778 6.179 1.00 91.75 165 LYS A O 1
ATOM 1334 N N . VAL A 1 166 ? -6.922 -11.159 7.899 1.00 74.06 166 VAL A N 1
ATOM 1335 C CA . VAL A 1 166 ? -5.658 -11.907 8.001 1.00 74.06 166 VAL A CA 1
ATOM 1336 C C . VAL A 1 166 ? -5.916 -13.381 7.757 1.00 74.06 166 VAL A C 1
ATOM 1338 O O . VAL A 1 166 ? -7.001 -13.849 8.178 1.00 74.06 166 VAL A O 1
#

Radius of gyration: 16.6 Å; chains: 1; bounding box: 38×37×53 Å

InterPro domains:
  IPR001563 Peptidase S10, serine carboxypeptidase [PF00450] (64-165)
  IPR001563 Peptidase S10, serine carboxypeptidase [PR00724] (71-83)
  IPR001563 Peptidase S10, serine carboxypeptidase [PR00724] (84-94)
  IPR001563 Peptidase S10, serine carboxypeptidase [PR00724] (119-144)
  IPR001563 Peptidase S10, serine carboxypeptidase [PTHR11802] (62-155)
  IPR029058 Alpha/Beta hydrolase fold [G3DSA:3.40.50.1820] (46-166)
  IPR029058 Alpha/Beta hydrolase fold [SSF53474] (62-165)

Secondary structure (DSSP, 8-state):
-EEEPPB--SS------------SS--EEEEE-----S---HHHHHHHHHHSSEEE------SSPPPEEE-TT-GGGTSEEEEE--STTSTT-B-SSTTTT---HHHHHHHHHHHHHHHHHH-GGGTTSPEEEEESTTHHHHHHHHHHHHHHHHHHTPSSPP-B--

Foldseek 3Di:
DWEWAFEDDPPDTDTDTDDDDDDPDDFEEEEDDFPDDPDDDPVVVVVVLQADQWDWDDDDDPPDDTDIDGDPNHPVNHYHYYYDQDDAVRDRYHYPDPVSVDDDLLVGLVVVLVVVQVVCVVVVVNQVHEYEYDYPDCSVSSRVSNVVNLVVCLVVVNPP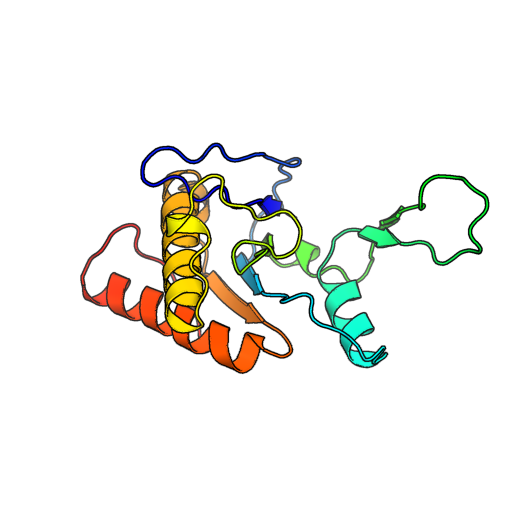NHNYDD

Organism: NCBI:txid39325

pLDDT: mean 73.96, std 18.75, range [32.66, 97.62]